Protein AF-A0AA35X3W1-F1 (afdb_monomer)

Radius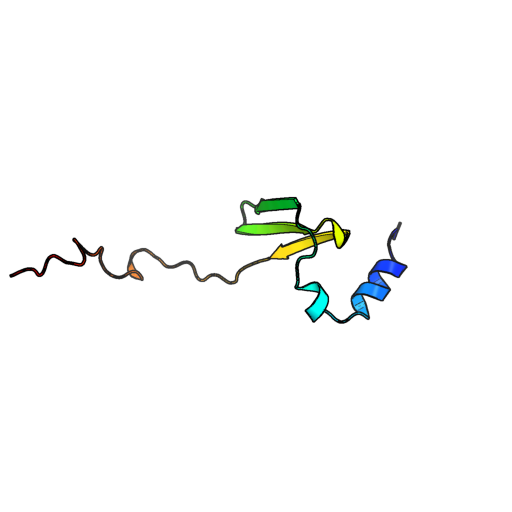 of gyration: 21.28 Å; Cα contacts (8 Å, |Δi|>4): 56; chains: 1; bounding box: 49×36×53 Å

Organism: Geodia barretti (NCBI:txid519541)

Mean predicted aligned error: 9.61 Å

Nearest PDB structures (foldseek):
  2ysi-assembly1_A  TM=4.643E-01  e=1.279E+00  Mus musculus
  8eby-assembly1_K  TM=4.882E-01  e=2.953E+00  Homo sapiens
  3le4-assembly1_A-2  TM=3.428E-01  e=2.597E+00  Homo sapiens
  4e5r-assembly1_A-2  TM=3.595E-01  e=4.635E+00  Xenopus laevis
  3aqj-assembly2_R  TM=3.122E-01  e=5.622E+00  Peduovirus P2

Foldseek 3Di:
DCPCPPVVVVCVVDDCVVVVDADAWDDWDADPVGWIWTDRPVVRDIDIDDDPDDDDDPVNDDDDDDDPPDDDD

Sequence (73 aa):
MLTNAMPNRLRDMSNIELQKFLRRPKSVTISGDGRLFIADNQSYRLQVYQKEVIHLTPEQYGPPVRSPTLNQE

Solvent-accessible surface area (backbone atoms only — not comparable to full-atom values): 4982 Å² total; per-residue (Å²): 133,80,90,52,61,67,64,51,52,55,56,72,76,41,72,62,73,71,66,72,59,79,79,41,66,78,52,74,51,69,47,98,88,66,36,37,40,33,40,20,60,75,68,76,43,76,48,76,47,74,78,93,73,83,83,78,55,83,84,75,50,78,79,86,80,73,57,101,80,63,78,82,129

Secondary structure (DSSP, 8-state):
--TTHHHHHHHHTS-HHHHHS-SSEEEEEE-TTS-EEEEEGGGTEEEEE-----PPPGGGSPPPPS-TT----

pLDDT: mean 84.59, std 11.44, range [49.47, 97.81]

Structure (mmCIF, N/CA/C/O backbone):
data_AF-A0AA35X3W1-F1
#
_entry.id   AF-A0AA35X3W1-F1
#
loop_
_atom_site.group_PDB
_atom_site.id
_atom_site.type_symbol
_ato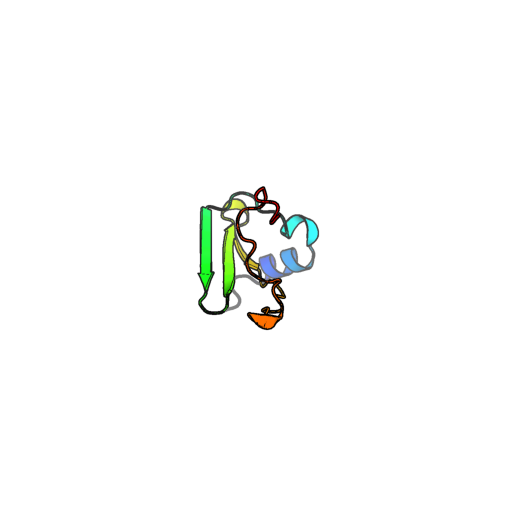m_site.label_atom_id
_atom_site.label_alt_id
_atom_site.label_comp_id
_atom_site.label_asym_id
_atom_site.label_entity_id
_atom_site.label_seq_id
_atom_site.pdbx_PDB_ins_code
_atom_site.Cartn_x
_atom_site.Cartn_y
_atom_site.Cartn_z
_atom_site.occupancy
_atom_site.B_iso_or_equiv
_atom_site.auth_seq_id
_atom_site.auth_comp_id
_atom_site.auth_asym_id
_atom_site.auth_atom_id
_atom_site.pdbx_PDB_model_num
ATOM 1 N N . MET A 1 1 ? 10.001 -20.641 -20.194 1.00 49.78 1 MET A N 1
ATOM 2 C CA . MET A 1 1 ? 11.183 -19.752 -20.268 1.00 49.78 1 MET A CA 1
ATOM 3 C C . MET A 1 1 ? 11.269 -18.925 -18.993 1.00 49.78 1 MET A C 1
ATOM 5 O O . MET A 1 1 ? 10.279 -18.304 -18.636 1.00 49.78 1 MET A O 1
ATOM 9 N N . LEU A 1 2 ? 12.419 -18.904 -18.312 1.00 59.75 2 LEU A N 1
ATOM 10 C CA . LEU A 1 2 ? 12.684 -17.985 -17.196 1.00 59.75 2 LEU A CA 1
ATOM 11 C C . LEU A 1 2 ? 13.215 -16.661 -17.763 1.00 59.75 2 LEU A C 1
ATOM 13 O O . LEU A 1 2 ? 14.416 -16.412 -17.758 1.00 59.75 2 LEU A O 1
ATOM 17 N N . THR A 1 3 ? 12.329 -15.819 -18.292 1.00 67.88 3 THR A N 1
ATOM 18 C CA . THR A 1 3 ? 12.706 -14.576 -18.993 1.00 67.88 3 THR A CA 1
ATOM 19 C C . THR A 1 3 ? 13.350 -13.509 -18.093 1.00 67.88 3 THR A C 1
ATOM 21 O O . THR A 1 3 ? 13.859 -12.526 -18.614 1.00 67.88 3 THR A O 1
ATOM 24 N N . ASN A 1 4 ? 13.405 -13.715 -16.767 1.00 78.56 4 ASN A N 1
ATOM 25 C CA . ASN A 1 4 ? 13.859 -12.721 -15.781 1.00 78.56 4 ASN A CA 1
ATOM 26 C C . ASN A 1 4 ? 14.872 -13.263 -14.745 1.00 78.56 4 ASN A C 1
ATOM 28 O O . ASN A 1 4 ? 14.922 -12.779 -13.614 1.00 78.56 4 ASN A O 1
ATOM 32 N N . ALA A 1 5 ? 15.689 -14.266 -15.089 1.00 85.56 5 ALA A N 1
ATOM 33 C CA . ALA A 1 5 ? 16.592 -14.912 -14.124 1.00 85.56 5 ALA A CA 1
ATOM 34 C C . ALA A 1 5 ? 17.597 -13.948 -13.450 1.00 85.56 5 ALA A C 1
ATOM 36 O O . ALA A 1 5 ? 17.777 -13.991 -12.233 1.00 85.56 5 ALA A O 1
ATOM 37 N N . MET A 1 6 ? 18.234 -13.057 -14.219 1.00 86.00 6 MET A N 1
ATOM 38 C CA . MET A 1 6 ? 19.209 -12.095 -13.681 1.00 86.00 6 MET A CA 1
ATOM 39 C C . MET A 1 6 ? 18.566 -10.970 -12.848 1.00 86.00 6 MET A C 1
ATOM 41 O O . MET A 1 6 ? 19.035 -10.745 -11.732 1.00 86.00 6 MET A O 1
ATOM 45 N N . PRO A 1 7 ? 17.475 -10.313 -13.296 1.00 81.50 7 PRO A N 1
ATOM 46 C CA . PRO A 1 7 ? 16.725 -9.376 -12.456 1.00 81.50 7 PRO A CA 1
ATOM 47 C C . PRO A 1 7 ? 16.260 -9.977 -11.123 1.00 81.50 7 PRO A C 1
ATOM 49 O O . PRO A 1 7 ? 16.365 -9.322 -10.088 1.00 81.50 7 PRO A O 1
ATOM 52 N N . ASN A 1 8 ? 15.809 -11.238 -11.123 1.00 82.00 8 ASN A N 1
ATOM 53 C CA . ASN A 1 8 ? 15.388 -11.922 -9.899 1.00 82.00 8 ASN A CA 1
ATOM 54 C C . ASN A 1 8 ? 16.551 -12.101 -8.910 1.00 82.00 8 ASN A C 1
ATOM 56 O O . ASN A 1 8 ? 16.372 -11.857 -7.720 1.00 82.00 8 ASN A O 1
ATOM 60 N N . ARG A 1 9 ? 17.751 -12.454 -9.396 1.00 89.62 9 ARG A N 1
ATOM 61 C CA . ARG A 1 9 ? 18.958 -12.579 -8.560 1.00 89.62 9 ARG A CA 1
ATOM 62 C C . ARG A 1 9 ? 19.387 -11.242 -7.956 1.00 89.62 9 ARG A C 1
ATOM 64 O O . ARG A 1 9 ? 19.694 -11.177 -6.774 1.00 89.62 9 ARG A O 1
ATOM 71 N N . LEU A 1 10 ? 19.372 -10.167 -8.744 1.00 84.56 10 LEU A N 1
ATOM 72 C CA . LEU A 1 10 ? 19.697 -8.829 -8.238 1.00 84.56 10 LEU A CA 1
ATOM 73 C C . LEU A 1 10 ? 18.697 -8.361 -7.176 1.00 84.56 10 LEU A C 1
ATOM 75 O O . LEU A 1 10 ? 19.087 -7.703 -6.216 1.00 84.56 10 LEU A O 1
ATOM 79 N N . ARG A 1 11 ? 17.416 -8.718 -7.329 1.00 77.44 11 ARG A N 1
ATOM 80 C CA . ARG A 1 11 ? 16.380 -8.404 -6.345 1.00 77.44 11 ARG A CA 1
ATOM 81 C C . ARG A 1 11 ? 16.630 -9.111 -5.016 1.00 77.44 11 ARG A C 1
ATOM 83 O O . ARG A 1 11 ? 16.556 -8.449 -3.985 1.00 77.44 11 ARG A O 1
ATOM 90 N N . ASP A 1 12 ? 16.937 -10.404 -5.065 1.00 83.62 12 ASP A N 1
ATOM 91 C CA . ASP A 1 12 ? 17.241 -11.236 -3.894 1.00 83.62 12 ASP A CA 1
ATOM 92 C C . ASP A 1 12 ? 18.463 -10.716 -3.117 1.00 83.62 12 ASP A C 1
ATOM 94 O O . ASP A 1 12 ? 18.451 -10.633 -1.895 1.00 83.62 12 ASP A O 1
ATOM 98 N N . MET A 1 13 ? 19.485 -10.246 -3.837 1.00 86.75 13 MET A N 1
ATOM 99 C CA . MET A 1 13 ? 20.720 -9.709 -3.248 1.00 86.75 13 MET A CA 1
ATOM 100 C C . MET A 1 13 ? 20.623 -8.250 -2.770 1.00 86.75 13 MET A C 1
ATOM 102 O O . MET A 1 13 ? 21.576 -7.724 -2.195 1.00 86.75 13 MET A O 1
ATOM 106 N N . SER A 1 14 ? 19.525 -7.549 -3.051 1.00 82.12 14 SER A N 1
ATOM 107 C CA . SER A 1 14 ? 19.402 -6.115 -2.759 1.00 82.12 14 SER A CA 1
ATOM 108 C C . SER A 1 14 ? 18.788 -5.837 -1.385 1.00 82.12 14 SER A C 1
ATOM 110 O O . SER A 1 14 ? 18.055 -6.654 -0.834 1.00 82.12 14 SER A O 1
ATOM 112 N N . ASN A 1 15 ? 19.039 -4.642 -0.838 1.00 83.50 15 ASN A N 1
ATOM 113 C CA . ASN A 1 15 ? 18.424 -4.222 0.420 1.00 83.50 15 ASN A CA 1
ATOM 114 C C . ASN A 1 15 ? 16.896 -4.084 0.261 1.00 83.50 15 ASN A C 1
ATOM 116 O O . ASN A 1 15 ? 16.396 -3.174 -0.409 1.00 83.50 15 ASN A O 1
ATOM 120 N N . ILE A 1 16 ? 16.166 -4.991 0.909 1.00 77.81 16 ILE A N 1
ATOM 121 C CA . ILE A 1 16 ? 14.706 -5.111 0.833 1.00 77.81 16 ILE A CA 1
ATOM 122 C C . ILE A 1 16 ? 14.004 -3.890 1.447 1.00 77.81 16 ILE A C 1
ATOM 124 O O . ILE A 1 16 ? 12.923 -3.518 0.991 1.00 77.81 16 ILE A O 1
ATOM 128 N N . GLU A 1 17 ? 14.612 -3.204 2.417 1.00 79.31 17 GLU A N 1
ATOM 129 C CA . GLU A 1 17 ? 14.003 -2.034 3.066 1.00 79.31 17 GLU A CA 1
ATOM 130 C C . GLU A 1 17 ? 13.767 -0.892 2.073 1.00 79.31 17 GLU A C 1
ATOM 132 O O . GLU A 1 17 ? 12.685 -0.308 2.036 1.00 79.31 17 GLU A O 1
ATOM 137 N N . LEU A 1 18 ? 14.723 -0.638 1.173 1.00 78.31 18 LEU A N 1
ATOM 138 C CA . LEU A 1 18 ? 14.548 0.355 0.107 1.00 78.31 18 LEU A CA 1
ATOM 139 C C . LEU A 1 18 ? 13.455 -0.048 -0.886 1.00 78.31 18 LEU A C 1
ATOM 141 O O . LEU A 1 18 ? 12.805 0.813 -1.479 1.00 78.31 18 LEU A O 1
ATOM 145 N N . GLN A 1 19 ? 13.229 -1.351 -1.060 1.00 77.56 19 GLN A N 1
ATOM 146 C CA . GLN A 1 19 ? 12.130 -1.843 -1.875 1.00 77.56 19 GLN A CA 1
ATOM 147 C C . GLN A 1 19 ? 10.764 -1.632 -1.206 1.00 77.56 19 GLN A C 1
ATOM 149 O O . GLN A 1 19 ? 9.766 -1.699 -1.909 1.00 77.56 19 GLN A O 1
ATOM 154 N N . LYS A 1 20 ? 10.640 -1.325 0.086 1.00 82.44 20 LYS A N 1
ATOM 155 C CA . LYS A 1 20 ? 9.309 -1.064 0.670 1.00 82.44 20 LYS A CA 1
ATOM 156 C C . LYS A 1 20 ? 8.710 0.268 0.205 1.00 82.44 20 LYS A C 1
ATOM 158 O O . LYS A 1 20 ? 7.491 0.398 0.121 1.00 82.44 20 LYS A O 1
ATOM 163 N N . PHE A 1 21 ? 9.548 1.241 -0.153 1.00 89.81 21 PHE A N 1
ATOM 164 C CA . PHE A 1 21 ? 9.098 2.565 -0.585 1.00 89.81 21 PHE A CA 1
ATOM 165 C C . PHE A 1 21 ? 8.555 2.566 -2.013 1.00 89.81 21 PHE A C 1
ATOM 167 O O . PHE A 1 21 ? 9.112 1.935 -2.910 1.00 89.81 21 PHE A O 1
ATOM 174 N N . LEU A 1 22 ? 7.488 3.325 -2.245 1.00 92.25 22 LEU A N 1
ATOM 175 C CA . LEU A 1 22 ? 6.979 3.602 -3.585 1.00 92.25 22 LEU A CA 1
ATOM 176 C C . LEU A 1 22 ? 7.831 4.694 -4.241 1.00 92.25 22 LEU A C 1
ATOM 178 O O . LEU A 1 22 ? 8.173 5.675 -3.587 1.00 92.25 22 LEU A O 1
ATOM 182 N N . ARG A 1 23 ? 8.156 4.546 -5.531 1.00 92.38 23 ARG A N 1
ATOM 183 C CA . ARG A 1 23 ? 8.917 5.568 -6.273 1.00 92.38 23 ARG A CA 1
ATOM 184 C C . ARG A 1 23 ? 8.015 6.450 -7.120 1.00 92.38 23 ARG A C 1
ATOM 186 O O . ARG A 1 23 ? 8.109 7.671 -7.058 1.00 92.38 23 ARG A O 1
ATOM 193 N N . ARG A 1 24 ? 7.128 5.844 -7.916 1.00 94.81 24 ARG A N 1
ATOM 194 C CA . ARG A 1 24 ? 6.161 6.593 -8.734 1.00 94.81 24 ARG A CA 1
ATOM 195 C C . ARG A 1 24 ? 4.910 5.756 -8.999 1.00 94.81 24 ARG A C 1
ATOM 197 O O . ARG A 1 24 ? 4.728 5.283 -10.123 1.00 94.81 24 ARG A O 1
ATOM 204 N N . PRO A 1 25 ? 4.067 5.527 -7.981 1.00 96.38 25 PRO A N 1
ATOM 205 C CA . PRO A 1 25 ? 2.860 4.733 -8.146 1.00 96.38 25 PRO A CA 1
ATOM 206 C C . PRO A 1 25 ? 1.898 5.427 -9.115 1.00 96.38 25 PRO A C 1
ATOM 208 O O . PRO A 1 25 ? 1.784 6.654 -9.120 1.00 96.38 25 PRO A O 1
ATOM 211 N N . LYS A 1 26 ? 1.241 4.645 -9.975 1.00 97.81 26 LYS A N 1
ATOM 212 C CA . LYS A 1 26 ? 0.307 5.166 -10.991 1.00 97.81 26 LYS A CA 1
ATOM 213 C C . LYS A 1 26 ? -1.128 4.707 -10.804 1.00 97.81 26 LYS A C 1
ATOM 215 O O . LYS A 1 26 ? -2.038 5.414 -11.220 1.00 97.81 26 LYS A O 1
ATOM 220 N N . SER A 1 27 ? -1.328 3.554 -10.187 1.00 97.38 27 SER A N 1
ATOM 221 C CA . SER A 1 27 ? -2.653 3.020 -9.910 1.00 97.38 27 SER A CA 1
ATOM 222 C C . SER A 1 27 ? -2.625 2.123 -8.684 1.00 97.38 27 SER A C 1
ATOM 224 O O . SER A 1 27 ? -1.578 1.599 -8.285 1.00 97.38 27 SER A O 1
ATOM 226 N N . VAL A 1 28 ? -3.806 1.972 -8.096 1.00 97.44 28 VAL A N 1
ATOM 227 C CA . VAL A 1 28 ? -4.070 1.128 -6.942 1.00 97.44 28 VAL A CA 1
ATOM 228 C C . VAL A 1 28 ? -5.400 0.411 -7.150 1.00 97.44 28 VAL A C 1
ATOM 230 O O . VAL A 1 28 ? -6.325 0.988 -7.719 1.00 97.44 28 VAL A O 1
ATOM 233 N N . THR A 1 29 ? -5.493 -0.844 -6.722 1.00 97.56 29 THR A N 1
ATOM 234 C CA . THR A 1 29 ? -6.754 -1.592 -6.694 1.00 97.56 29 THR A CA 1
ATOM 235 C C . THR A 1 29 ? -6.783 -2.549 -5.509 1.00 97.56 29 THR A C 1
ATOM 237 O O . THR A 1 29 ? -5.733 -2.926 -4.983 1.00 97.56 29 THR A O 1
ATO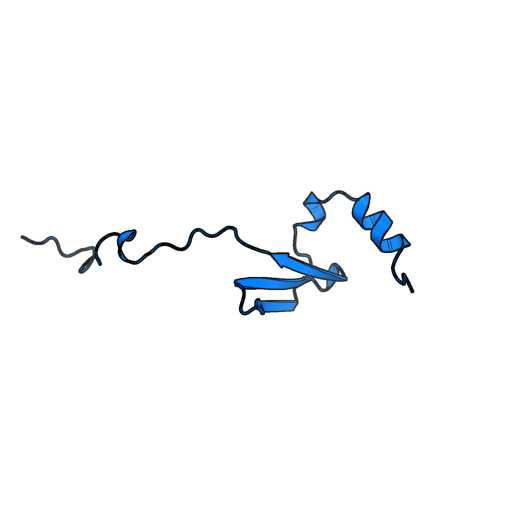M 240 N N . ILE A 1 30 ? -7.985 -2.928 -5.085 1.00 96.38 30 ILE A N 1
ATOM 241 C CA . ILE A 1 30 ? -8.216 -3.893 -4.014 1.00 96.38 30 ILE A CA 1
ATOM 242 C C . ILE A 1 30 ? -8.918 -5.102 -4.625 1.00 96.38 30 ILE A C 1
ATOM 244 O O . ILE A 1 30 ? -9.907 -4.959 -5.341 1.00 96.38 30 ILE A O 1
ATOM 248 N N . SER A 1 31 ? -8.382 -6.289 -4.370 1.00 93.88 31 SER A N 1
ATOM 249 C CA . SER A 1 31 ? -8.994 -7.552 -4.788 1.00 93.88 31 SER A CA 1
ATOM 250 C C . SER A 1 31 ? -10.135 -7.950 -3.846 1.00 93.88 31 SER A C 1
ATOM 252 O O . SER A 1 31 ? -10.214 -7.473 -2.716 1.00 93.88 31 SER A O 1
ATOM 254 N N . GLY A 1 32 ? -11.017 -8.848 -4.293 1.00 92.25 32 GLY A N 1
ATOM 255 C CA . GLY A 1 32 ? -12.143 -9.340 -3.486 1.00 92.25 32 GLY A CA 1
ATOM 256 C C . GLY A 1 32 ? -11.726 -10.051 -2.190 1.00 92.25 32 GLY A C 1
ATOM 257 O O . GLY A 1 32 ? -12.518 -10.127 -1.260 1.00 92.25 32 GLY A O 1
ATOM 258 N N . ASP A 1 33 ? -10.477 -10.515 -2.104 1.00 90.00 33 ASP A N 1
ATOM 259 C CA . ASP A 1 33 ? -9.854 -11.081 -0.898 1.00 90.00 33 ASP A CA 1
ATOM 260 C C . ASP A 1 33 ? -9.190 -10.023 0.012 1.00 90.00 33 ASP A C 1
ATOM 262 O O . ASP A 1 33 ? -8.516 -10.364 0.982 1.00 90.00 33 ASP A O 1
ATOM 266 N N . GLY A 1 34 ? -9.355 -8.731 -0.291 1.00 89.00 34 GLY A N 1
ATOM 267 C CA . GLY A 1 34 ? -8.846 -7.624 0.521 1.00 89.00 34 GLY A CA 1
ATOM 268 C C . GLY A 1 34 ? -7.368 -7.286 0.304 1.00 89.00 34 GLY A C 1
ATOM 269 O O . GLY A 1 34 ? -6.822 -6.450 1.027 1.00 89.00 34 GLY A O 1
ATOM 270 N N . ARG A 1 35 ? -6.699 -7.889 -0.688 1.00 94.12 35 ARG A N 1
ATOM 271 C CA . ARG A 1 35 ? -5.313 -7.539 -1.036 1.00 94.12 35 ARG A CA 1
ATOM 272 C C . ARG A 1 35 ? -5.236 -6.219 -1.782 1.00 94.12 35 ARG A C 1
ATOM 274 O O . ARG A 1 35 ? -5.954 -6.007 -2.759 1.00 94.12 35 ARG A O 1
ATOM 281 N N . LEU A 1 36 ? -4.301 -5.369 -1.366 1.00 95.25 36 LEU A N 1
ATOM 282 C CA . LEU A 1 36 ? -3.992 -4.103 -2.021 1.00 95.25 36 LEU A CA 1
ATOM 283 C C . LEU A 1 36 ? -2.888 -4.305 -3.058 1.00 95.25 36 LEU A C 1
ATOM 285 O O . LEU A 1 36 ? -1.783 -4.723 -2.716 1.00 95.25 36 LEU A O 1
ATOM 289 N N . PHE A 1 37 ? -3.160 -3.938 -4.303 1.00 96.81 37 PHE A N 1
ATOM 290 C CA . PHE A 1 37 ? -2.202 -3.975 -5.402 1.00 96.81 37 PHE A CA 1
ATOM 291 C C . PHE A 1 37 ? -1.834 -2.553 -5.814 1.00 96.81 37 PHE A C 1
ATOM 293 O O . PHE A 1 37 ? -2.716 -1.750 -6.112 1.00 96.81 37 PHE A O 1
ATOM 300 N N . ILE A 1 38 ? -0.537 -2.247 -5.871 1.00 97.06 38 ILE A N 1
ATOM 301 C CA . ILE A 1 38 ? -0.022 -0.941 -6.300 1.00 97.06 38 ILE A CA 1
ATOM 302 C C . ILE A 1 38 ? 0.930 -1.124 -7.481 1.00 97.06 38 ILE A C 1
ATOM 304 O O . ILE A 1 38 ? 1.945 -1.818 -7.372 1.00 97.06 38 ILE A O 1
ATOM 308 N N . ALA A 1 39 ? 0.634 -0.456 -8.598 1.00 96.75 39 ALA A N 1
ATOM 309 C CA . ALA A 1 39 ? 1.523 -0.396 -9.754 1.00 96.75 39 ALA A CA 1
ATOM 310 C C . ALA A 1 39 ? 2.586 0.700 -9.550 1.00 96.75 39 ALA A C 1
ATOM 312 O O . ALA A 1 39 ? 2.340 1.883 -9.810 1.00 96.75 39 ALA A O 1
ATOM 313 N N . ASP A 1 40 ? 3.776 0.312 -9.082 1.00 94.62 40 ASP A N 1
ATOM 314 C CA . ASP A 1 40 ? 4.908 1.211 -8.821 1.00 94.62 40 ASP A CA 1
ATOM 315 C C . ASP A 1 40 ? 5.764 1.379 -10.087 1.00 94.62 40 ASP A C 1
ATOM 317 O O . ASP A 1 40 ? 6.749 0.670 -10.311 1.00 94.62 40 ASP A O 1
ATOM 321 N N . ASN A 1 41 ? 5.346 2.311 -10.948 1.00 92.75 41 ASN A N 1
ATOM 322 C CA . ASN A 1 41 ? 5.810 2.432 -12.332 1.00 92.75 41 ASN A CA 1
ATOM 323 C C . ASN A 1 41 ? 7.322 2.667 -12.464 1.00 92.75 41 ASN A C 1
ATOM 325 O O . ASN A 1 41 ? 7.947 2.073 -13.334 1.00 92.75 41 ASN A O 1
ATOM 329 N N . GLN A 1 42 ? 7.925 3.491 -11.604 1.00 90.12 42 GLN A N 1
ATOM 330 C CA . GLN A 1 42 ? 9.364 3.787 -11.691 1.00 90.12 42 GLN A CA 1
ATOM 331 C C . GLN A 1 42 ? 10.250 2.671 -11.110 1.00 90.12 42 GLN A C 1
ATOM 333 O O . GLN A 1 42 ? 11.457 2.660 -11.342 1.00 90.12 42 GLN A O 1
ATOM 338 N N . SER A 1 43 ? 9.652 1.714 -10.399 1.00 87.62 43 SER A N 1
ATOM 339 C CA . SER A 1 43 ? 10.325 0.513 -9.894 1.00 87.62 43 SER A CA 1
ATOM 340 C C . SER A 1 43 ? 10.022 -0.731 -10.741 1.00 87.62 43 SER A C 1
ATOM 342 O O . SER A 1 43 ? 10.450 -1.820 -10.368 1.00 87.62 43 SER A O 1
ATOM 344 N N . TYR A 1 44 ? 9.264 -0.591 -11.839 1.00 88.69 44 TYR A N 1
ATOM 345 C CA . TYR A 1 44 ? 8.867 -1.678 -12.748 1.00 88.69 44 TYR A CA 1
ATOM 346 C C . TYR A 1 44 ? 8.303 -2.915 -12.033 1.00 88.69 44 TYR A C 1
ATOM 348 O O . TYR A 1 44 ? 8.642 -4.053 -12.356 1.00 88.69 44 TYR A O 1
ATOM 356 N N . ARG A 1 45 ? 7.445 -2.700 -11.030 1.00 88.56 45 ARG A N 1
ATOM 357 C CA . ARG A 1 45 ? 6.905 -3.781 -10.196 1.00 88.56 45 ARG A CA 1
ATOM 358 C C . ARG A 1 45 ? 5.451 -3.564 -9.809 1.00 88.56 45 ARG A C 1
ATOM 360 O O . ARG A 1 45 ? 4.945 -2.442 -9.804 1.00 88.56 45 ARG A O 1
ATOM 367 N N . LEU A 1 46 ? 4.848 -4.657 -9.360 1.00 92.69 46 LEU A N 1
ATOM 368 C CA . LEU A 1 46 ? 3.604 -4.665 -8.609 1.00 92.69 46 LEU A CA 1
ATOM 369 C C . LEU A 1 46 ? 3.932 -4.929 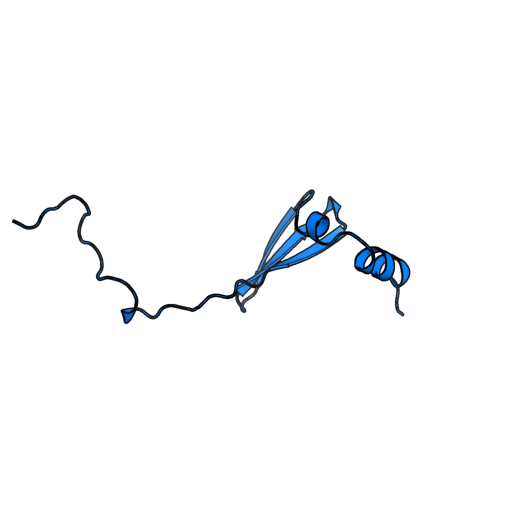-7.135 1.00 92.69 46 LEU A C 1
ATOM 371 O O . LEU A 1 46 ? 4.564 -5.939 -6.820 1.00 92.69 46 LEU A O 1
ATOM 375 N N . GLN A 1 47 ? 3.541 -4.022 -6.243 1.00 92.62 47 GLN A N 1
ATOM 376 C CA . GLN A 1 47 ? 3.583 -4.283 -4.803 1.00 92.62 47 GLN A CA 1
ATOM 377 C C . GLN A 1 47 ? 2.223 -4.791 -4.339 1.00 92.62 47 GLN A C 1
ATOM 379 O O . GLN A 1 47 ? 1.194 -4.233 -4.721 1.00 92.62 47 GLN A O 1
ATOM 384 N N . VAL A 1 48 ? 2.236 -5.845 -3.524 1.00 94.50 48 VAL A N 1
ATOM 385 C CA . VAL A 1 48 ? 1.035 -6.466 -2.964 1.00 94.50 48 VAL A CA 1
ATOM 386 C C . VAL A 1 48 ? 1.123 -6.370 -1.452 1.00 94.50 48 VAL A C 1
ATOM 388 O O . VAL A 1 48 ? 2.081 -6.868 -0.864 1.00 94.50 48 VAL A O 1
ATOM 391 N N . TYR A 1 49 ? 0.133 -5.737 -0.835 1.00 93.19 49 TY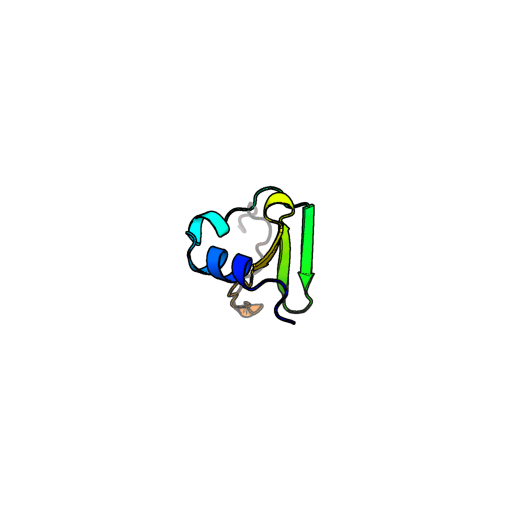R A N 1
ATOM 392 C CA . TYR A 1 49 ? 0.022 -5.661 0.614 1.00 93.19 49 TYR A CA 1
ATOM 393 C C . TYR A 1 49 ? -1.175 -6.487 1.072 1.00 93.19 49 TYR A C 1
ATOM 395 O O . TYR A 1 49 ? -2.297 -6.306 0.594 1.00 93.19 49 TYR A O 1
ATOM 403 N N . GLN A 1 50 ? -0.920 -7.374 2.028 1.00 91.69 50 GLN A N 1
ATOM 404 C CA . GLN A 1 50 ? -1.934 -8.049 2.820 1.00 91.69 50 GLN A CA 1
ATOM 405 C C . GLN A 1 50 ? -1.820 -7.486 4.228 1.00 91.69 50 GLN A C 1
ATOM 407 O O . GLN A 1 50 ? -0.781 -7.636 4.870 1.00 91.69 50 GLN A O 1
ATOM 412 N N . LYS A 1 51 ? -2.868 -6.821 4.706 1.00 86.19 51 LYS A N 1
ATOM 413 C CA . LYS A 1 51 ? -2.928 -6.465 6.118 1.00 86.19 51 LYS A CA 1
ATOM 414 C C . LYS A 1 51 ? -3.410 -7.692 6.883 1.00 86.19 51 LYS A C 1
ATOM 416 O O . LYS A 1 51 ? -4.410 -8.302 6.503 1.00 86.19 51 LYS A O 1
ATOM 421 N N . GLU A 1 52 ? -2.702 -8.043 7.945 1.00 84.75 52 GLU A N 1
ATOM 422 C CA . GLU A 1 52 ? -3.206 -8.970 8.952 1.00 84.75 52 GLU A CA 1
ATOM 423 C C . GLU A 1 52 ? -4.254 -8.206 9.763 1.00 84.75 52 GLU A C 1
ATOM 425 O O . GLU A 1 52 ? -3.931 -7.329 10.567 1.00 84.75 52 GLU A O 1
ATOM 430 N N . VAL A 1 53 ? -5.529 -8.437 9.449 1.00 80.00 53 VAL A N 1
ATOM 431 C CA . VAL A 1 53 ? -6.655 -7.783 10.119 1.00 80.00 53 VAL A CA 1
ATOM 432 C C . VAL A 1 53 ? -7.441 -8.839 10.869 1.00 80.00 53 VAL A C 1
ATOM 434 O O . VAL A 1 53 ? -7.859 -9.838 10.291 1.00 80.00 53 VAL A O 1
ATOM 437 N N . ILE A 1 54 ? -7.676 -8.582 12.151 1.00 83.31 54 ILE A N 1
ATOM 438 C CA . ILE A 1 54 ? -8.699 -9.285 12.915 1.00 83.31 54 ILE A CA 1
ATOM 439 C C . ILE A 1 54 ? -9.998 -8.522 12.674 1.00 83.31 54 ILE A C 1
ATOM 441 O O . ILE A 1 54 ? -10.125 -7.363 13.075 1.00 83.31 54 ILE A O 1
ATOM 445 N N . HIS A 1 55 ? -10.933 -9.140 11.957 1.00 80.75 55 HIS A N 1
ATOM 446 C CA . HIS A 1 55 ? -12.256 -8.561 11.769 1.00 80.75 55 HIS A CA 1
ATOM 447 C C . HIS A 1 55 ? -12.993 -8.563 13.103 1.00 80.75 55 HIS A C 1
ATOM 449 O O . HIS A 1 55 ? -13.157 -9.618 13.714 1.00 80.75 55 HIS A O 1
ATOM 455 N N . LEU A 1 56 ? -13.408 -7.375 13.543 1.00 88.69 56 LEU A N 1
ATOM 456 C CA . LEU A 1 56 ? -14.209 -7.237 14.746 1.00 88.69 56 LEU A CA 1
ATOM 457 C C . LEU A 1 56 ? -15.677 -7.530 14.432 1.00 88.69 56 LEU A C 1
ATOM 459 O O . LEU A 1 56 ? -16.189 -7.122 13.387 1.00 88.69 56 LEU A O 1
ATOM 463 N N . THR A 1 57 ? -16.351 -8.226 15.338 1.00 90.50 57 THR A N 1
ATOM 464 C CA . THR A 1 57 ? -17.800 -8.408 15.297 1.00 90.50 57 THR A CA 1
ATOM 465 C C . THR A 1 57 ? -18.504 -7.191 15.909 1.00 90.50 57 THR A C 1
ATOM 467 O O . THR A 1 57 ? -17.884 -6.458 16.687 1.00 90.50 57 THR A O 1
ATOM 470 N N . PRO A 1 58 ? -19.791 -6.945 15.588 1.00 88.44 58 PRO A N 1
ATOM 471 C CA . PRO A 1 58 ? -20.582 -5.857 16.172 1.00 88.44 58 PRO A CA 1
ATOM 472 C C . PRO A 1 58 ? -20.488 -5.758 17.706 1.00 88.44 58 PRO A C 1
ATOM 474 O O . PRO A 1 58 ? -20.475 -4.661 18.256 1.00 88.44 58 PRO A O 1
ATOM 477 N N . GLU A 1 59 ? -20.355 -6.892 18.390 1.00 92.38 59 GLU A N 1
ATOM 478 C CA . GLU A 1 59 ? -20.292 -7.010 19.852 1.00 92.38 59 GLU A CA 1
ATOM 479 C C . GLU A 1 59 ? -18.938 -6.586 20.438 1.00 92.38 59 GLU A C 1
ATOM 481 O O . GLU A 1 59 ? -18.829 -6.336 21.636 1.00 92.38 59 GLU A O 1
ATOM 486 N N . GLN A 1 60 ? -17.897 -6.512 19.606 1.00 93.25 60 GLN A N 1
ATOM 487 C CA . GLN A 1 60 ? -16.561 -6.065 20.004 1.00 93.25 60 GLN A CA 1
ATOM 488 C C . GLN A 1 60 ? -16.399 -4.542 19.892 1.00 93.25 60 GLN A C 1
ATOM 490 O O . GLN A 1 60 ? -15.379 -4.001 20.325 1.00 93.25 60 GLN A O 1
ATOM 495 N N . TYR A 1 61 ? -17.385 -3.843 19.322 1.00 89.62 61 TYR A N 1
ATOM 496 C CA . TYR A 1 61 ? -17.437 -2.386 19.328 1.00 89.62 61 TYR A CA 1
ATOM 497 C C . TYR A 1 61 ? -18.119 -1.874 20.602 1.00 89.62 61 TYR A C 1
ATOM 499 O O . TYR A 1 61 ? -19.017 -2.508 21.153 1.00 89.62 61 TYR A O 1
ATOM 507 N N . GLY A 1 62 ? -17.722 -0.682 21.054 1.00 86.94 62 GLY A N 1
ATOM 508 C CA . GLY A 1 62 ? -18.505 0.052 22.047 1.00 86.94 62 GLY A CA 1
ATOM 509 C C . GLY A 1 62 ? -19.893 0.418 21.495 1.00 86.94 62 GLY A C 1
ATOM 510 O O . GLY A 1 62 ? -20.068 0.491 20.274 1.00 86.94 62 GLY A O 1
ATOM 511 N N . PRO A 1 63 ? -20.887 0.671 22.365 1.00 84.88 63 PRO A N 1
ATOM 512 C CA . PRO A 1 63 ? -22.209 1.088 21.917 1.00 84.88 63 PRO A CA 1
ATOM 513 C C . PRO A 1 63 ? -22.124 2.384 21.086 1.00 84.88 63 PRO A C 1
ATOM 515 O O . PRO A 1 63 ? -21.261 3.226 21.356 1.00 84.88 63 PRO A O 1
ATOM 518 N N . PRO A 1 64 ? -23.016 2.589 20.095 1.00 82.94 64 PRO A N 1
ATOM 519 C CA . PRO A 1 64 ? -23.062 3.828 19.328 1.00 82.94 64 PRO A CA 1
ATOM 520 C C . PRO A 1 64 ? -23.197 5.040 20.249 1.00 82.94 64 PRO A C 1
ATOM 522 O O . PRO A 1 64 ? -24.144 5.142 21.031 1.00 82.94 64 PRO A O 1
ATOM 525 N N . VAL A 1 65 ? -22.261 5.979 20.143 1.00 80.69 65 VAL A N 1
ATOM 526 C CA . VAL A 1 65 ? -22.296 7.206 20.940 1.00 80.69 65 VAL A CA 1
ATOM 527 C C . VAL A 1 65 ? -23.388 8.118 20.377 1.00 80.69 65 VAL A C 1
ATOM 529 O O . VAL A 1 65 ? -23.337 8.503 19.207 1.00 80.69 65 VAL A O 1
ATOM 532 N N . ARG A 1 66 ? -24.391 8.480 21.185 1.00 73.81 66 ARG A N 1
ATOM 533 C CA . ARG A 1 66 ? -25.305 9.581 20.839 1.00 73.81 66 ARG A CA 1
ATOM 5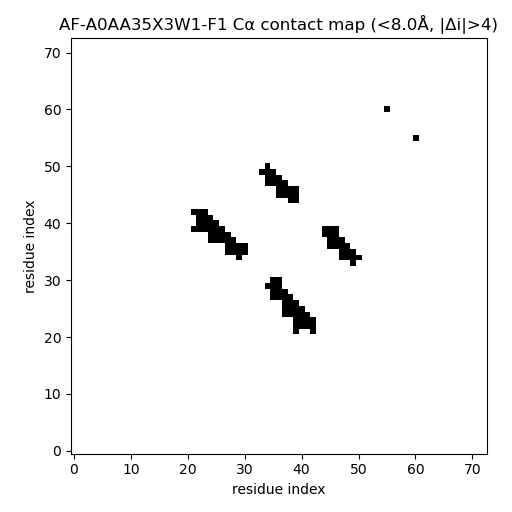34 C C . ARG A 1 66 ? -24.597 10.885 21.176 1.00 73.81 66 ARG A C 1
ATOM 536 O O . ARG A 1 66 ? -24.180 11.023 22.311 1.00 73.81 66 ARG A O 1
ATOM 543 N N . SER A 1 67 ? -24.458 11.768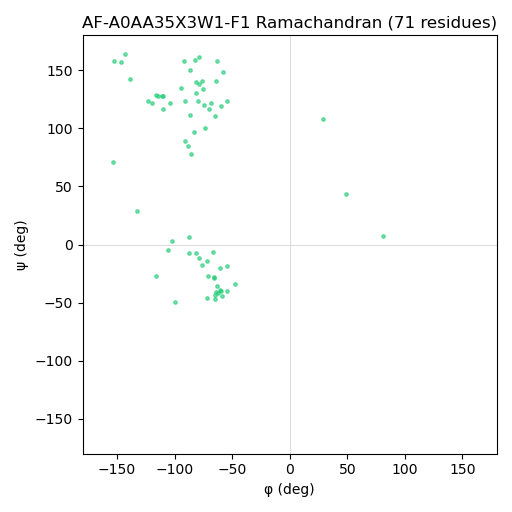 20.180 1.00 73.06 67 SER A N 1
ATOM 544 C CA . SER A 1 67 ? -23.826 13.100 20.216 1.00 73.06 67 SER A CA 1
ATOM 545 C C . SER A 1 67 ? -22.698 13.266 21.257 1.00 73.06 67 SER A C 1
ATOM 547 O O . SER A 1 67 ? -22.998 13.413 22.438 1.00 73.06 67 SER A O 1
ATOM 549 N N . PRO A 1 68 ? -21.413 13.354 20.855 1.00 63.78 68 PRO A N 1
ATOM 550 C CA . PRO A 1 68 ? -20.272 13.408 21.784 1.00 63.78 68 PRO A CA 1
ATOM 551 C C . PRO A 1 68 ? -20.336 14.517 22.849 1.00 63.78 68 PRO A C 1
ATOM 553 O O . PRO A 1 68 ? -19.607 14.467 23.832 1.00 63.78 68 PRO A O 1
ATOM 556 N N . THR A 1 69 ? -21.167 15.537 22.628 1.00 65.94 69 THR A N 1
ATOM 557 C CA . THR A 1 69 ? -21.348 16.719 23.479 1.00 65.94 69 THR A CA 1
ATOM 558 C C . THR A 1 69 ? -22.643 16.731 24.290 1.00 65.94 69 THR A C 1
ATOM 560 O O . THR A 1 69 ? -22.844 17.658 25.071 1.00 65.94 69 THR A O 1
ATOM 563 N N . LEU A 1 70 ? -23.542 15.759 24.117 1.00 59.16 70 LEU A N 1
ATOM 564 C CA . LEU A 1 70 ? -24.799 15.730 24.860 1.00 59.16 70 LEU A CA 1
ATOM 565 C C . LEU A 1 70 ? -24.600 14.919 26.144 1.00 59.16 70 LEU A C 1
ATOM 567 O O . LEU A 1 70 ? -24.793 13.705 26.156 1.00 59.16 70 LEU A O 1
ATOM 571 N N . ASN A 1 71 ? -24.193 15.597 27.218 1.00 59.44 71 ASN A N 1
ATOM 572 C CA . ASN A 1 71 ? -24.262 15.023 28.558 1.00 59.44 71 ASN A CA 1
ATOM 573 C C . ASN A 1 71 ? -25.734 14.700 28.840 1.00 59.44 71 ASN A C 1
ATOM 575 O O . ASN A 1 71 ? -26.581 15.589 28.774 1.00 59.44 71 ASN A O 1
ATOM 579 N N . GLN A 1 72 ? -26.043 13.426 29.074 1.00 58.84 72 GLN A N 1
ATOM 580 C CA . GLN A 1 72 ? -27.348 13.045 29.603 1.00 58.84 72 GLN A CA 1
ATOM 581 C C . GLN A 1 72 ? -27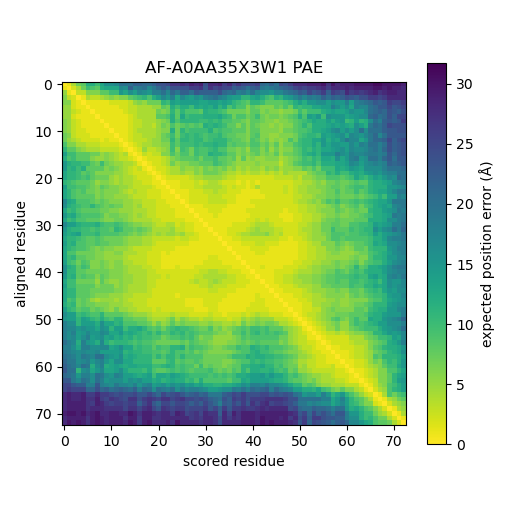.391 13.531 31.053 1.00 58.84 72 GLN A C 1
ATOM 583 O O . GLN A 1 72 ? -26.537 13.135 31.847 1.00 58.84 72 GLN A O 1
ATOM 588 N N . GLU A 1 73 ? -28.307 14.458 31.333 1.00 49.47 73 GLU A N 1
ATOM 589 C CA . GLU A 1 73 ? -28.675 14.878 32.691 1.00 49.47 73 GLU A CA 1
ATOM 590 C C . GLU A 1 73 ? -29.206 13.702 33.521 1.00 49.47 73 GLU A C 1
ATOM 592 O O . GLU A 1 73 ? -29.874 12.813 32.936 1.00 49.47 73 GLU A O 1
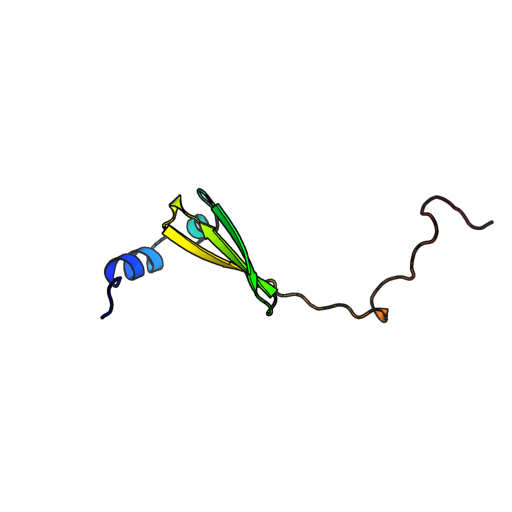#